Protein AF-A0A963PZ75-F1 (afdb_monomer_lite)

Secondary structure (DSSP, 8-state):
-PPPHHHHHH-HHHHHHHHHHHHH-HHHH-HHHHHHHHHHHHHHHHTTS-PPP---SSPP--

pLDDT: mean 91.68, std 5.17, range [78.5, 97.19]

Structure (mmCIF, N/CA/C/O backbone):
data_AF-A0A963PZ75-F1
#
_entry.id   AF-A0A963PZ75-F1
#
loop_
_atom_site.group_PDB
_atom_site.id
_atom_site.type_symbol
_atom_site.label_atom_id
_atom_site.label_alt_id
_atom_site.label_comp_id
_atom_site.label_asym_id
_atom_site.label_entity_id
_atom_site.label_seq_id
_atom_site.pdbx_PDB_ins_code
_atom_site.Cartn_x
_atom_site.Cartn_y
_atom_site.Cartn_z
_atom_site.occupancy
_atom_site.B_iso_or_equiv
_atom_site.auth_seq_id
_atom_site.auth_comp_id
_atom_site.auth_asym_id
_atom_site.auth_atom_id
_atom_site.pdbx_PDB_model_num
ATOM 1 N N . ALA A 1 1 ? -0.171 -6.112 16.556 1.00 78.50 1 ALA A N 1
ATOM 2 C CA . ALA A 1 1 ? 0.987 -5.646 15.764 1.00 78.50 1 ALA A CA 1
ATOM 3 C C . ALA A 1 1 ? 0.514 -5.311 14.354 1.00 78.50 1 ALA A C 1
ATOM 5 O O . ALA A 1 1 ? -0.421 -5.952 13.890 1.00 78.50 1 ALA A O 1
ATOM 6 N N . VAL A 1 2 ? 1.098 -4.304 13.696 1.00 86.50 2 VAL A N 1
ATOM 7 C CA . VAL A 1 2 ? 0.785 -4.008 12.286 1.00 86.50 2 VAL A CA 1
ATOM 8 C C . VAL A 1 2 ? 1.469 -5.079 11.418 1.00 86.50 2 VAL A C 1
ATOM 10 O O . VAL A 1 2 ? 2.670 -5.282 11.621 1.00 86.50 2 VAL A O 1
ATOM 13 N N . PRO A 1 3 ? 0.757 -5.753 10.494 1.00 91.88 3 PRO A N 1
ATOM 14 C CA . PRO A 1 3 ? 1.327 -6.804 9.646 1.00 91.88 3 PRO A CA 1
ATOM 15 C C . PRO A 1 3 ? 2.459 -6.280 8.752 1.00 91.88 3 PRO A C 1
ATOM 17 O O . PRO A 1 3 ? 2.559 -5.070 8.491 1.00 91.88 3 PRO A O 1
ATOM 20 N N . SER A 1 4 ? 3.338 -7.184 8.326 1.00 94.88 4 SER A N 1
ATOM 21 C CA . SER A 1 4 ? 4.435 -6.890 7.404 1.00 94.88 4 SER A CA 1
ATOM 22 C C . SER A 1 4 ? 3.939 -6.742 5.965 1.00 94.88 4 SER A C 1
ATOM 24 O O . SER A 1 4 ? 2.809 -7.090 5.617 1.00 94.88 4 SER A O 1
ATOM 26 N N . VAL A 1 5 ? 4.800 -6.197 5.110 1.00 94.25 5 VAL A N 1
ATOM 27 C CA . VAL A 1 5 ? 4.505 -6.016 3.685 1.00 94.25 5 VAL A CA 1
ATOM 28 C C . VAL A 1 5 ? 4.404 -7.372 2.991 1.00 94.25 5 VAL A C 1
ATOM 30 O O . VAL A 1 5 ? 3.524 -7.565 2.156 1.00 94.25 5 VAL A O 1
ATOM 33 N N . GLU A 1 6 ? 5.260 -8.323 3.363 1.00 93.19 6 GLU A N 1
ATOM 34 C CA . GLU A 1 6 ? 5.235 -9.699 2.871 1.00 93.19 6 GLU A CA 1
ATOM 35 C C . GLU A 1 6 ? 3.939 -10.420 3.256 1.00 93.19 6 GLU A C 1
ATOM 37 O O . GLU A 1 6 ? 3.306 -11.031 2.397 1.00 93.19 6 GLU A O 1
ATOM 42 N N . GLU A 1 7 ? 3.509 -10.305 4.516 1.00 94.19 7 GLU A N 1
ATOM 43 C CA . GLU A 1 7 ? 2.259 -10.905 5.003 1.00 94.19 7 GLU A CA 1
ATOM 44 C C . GLU A 1 7 ? 1.042 -10.330 4.272 1.00 94.19 7 GLU A C 1
ATOM 46 O O . GLU A 1 7 ? 0.149 -11.065 3.854 1.00 94.19 7 GLU A O 1
ATOM 51 N N . LEU A 1 8 ? 1.021 -9.009 4.073 1.00 95.25 8 LEU A N 1
ATOM 52 C CA . LEU A 1 8 ? -0.040 -8.325 3.338 1.00 95.25 8 LEU A CA 1
ATOM 53 C C . LEU A 1 8 ? -0.035 -8.675 1.843 1.00 95.25 8 LEU A C 1
ATOM 55 O O . LEU A 1 8 ? -1.098 -8.783 1.239 1.00 95.25 8 LEU A O 1
ATOM 59 N N . ALA A 1 9 ? 1.136 -8.851 1.230 1.00 93.69 9 ALA A N 1
ATOM 60 C CA . ALA A 1 9 ? 1.252 -9.208 -0.182 1.00 93.69 9 ALA A CA 1
ATOM 61 C C . ALA A 1 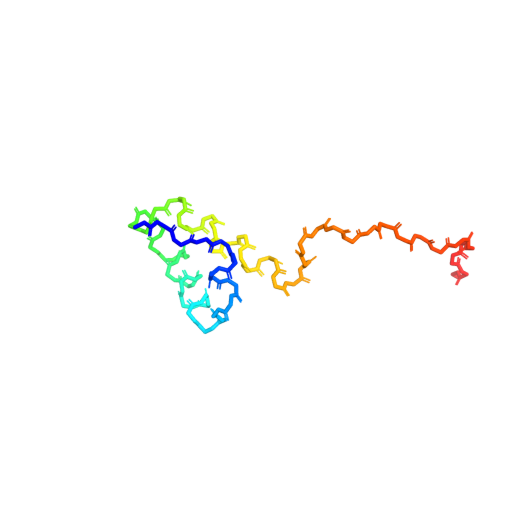9 ? 0.894 -10.679 -0.463 1.00 93.69 9 ALA A C 1
ATOM 63 O O . ALA A 1 9 ? 0.492 -10.990 -1.589 1.00 93.69 9 ALA A O 1
ATOM 64 N N . ALA A 1 10 ? 1.023 -11.559 0.537 1.00 94.75 10 ALA A N 1
ATOM 65 C CA . ALA A 1 10 ? 0.698 -12.981 0.436 1.00 94.75 10 ALA A CA 1
ATOM 66 C C . ALA A 1 10 ? -0.814 -13.253 0.314 1.00 94.75 10 ALA A C 1
ATOM 68 O O . ALA A 1 10 ? -1.195 -14.230 -0.328 1.00 94.75 10 ALA A O 1
ATOM 69 N N . ASP A 1 11 ? -1.671 -12.383 0.866 1.00 95.56 11 ASP A N 1
ATOM 70 C CA . ASP A 1 11 ? -3.132 -12.480 0.741 1.00 95.56 11 ASP A CA 1
ATOM 71 C C . ASP A 1 11 ? -3.709 -11.324 -0.105 1.00 95.56 11 ASP A C 1
ATOM 73 O O . ASP A 1 11 ? -4.002 -10.233 0.401 1.00 95.56 11 ASP A O 1
ATOM 77 N N . PRO A 1 12 ? -3.913 -11.541 -1.416 1.00 93.62 12 PRO A N 1
ATOM 78 C CA . PRO A 1 12 ? -4.360 -10.495 -2.325 1.00 93.62 12 PRO A CA 1
ATOM 79 C C . PRO A 1 12 ? -5.826 -10.086 -2.138 1.00 93.62 12 PRO A C 1
ATOM 81 O O . PRO A 1 12 ? -6.190 -8.972 -2.530 1.00 93.62 12 PRO A O 1
ATOM 84 N N . VAL A 1 13 ? -6.665 -10.963 -1.578 1.00 95.88 13 VAL A N 1
ATOM 85 C CA . VAL A 1 13 ? -8.086 -10.674 -1.342 1.00 95.88 13 VAL A CA 1
ATOM 86 C C . VAL A 1 13 ? -8.193 -9.716 -0.165 1.00 95.88 13 VAL A C 1
ATOM 88 O O . VAL A 1 13 ? -8.716 -8.608 -0.320 1.00 95.88 13 VAL A O 1
ATOM 91 N N . ARG A 1 14 ? -7.564 -10.073 0.959 1.00 95.06 14 ARG A N 1
ATOM 92 C CA . ARG A 1 14 ? -7.494 -9.222 2.150 1.00 95.06 14 ARG A CA 1
ATOM 93 C C . ARG A 1 14 ? -6.815 -7.883 1.867 1.00 95.06 14 ARG A C 1
ATOM 95 O O . ARG A 1 14 ? -7.275 -6.840 2.332 1.00 95.06 14 ARG A O 1
ATOM 102 N N . LEU A 1 15 ? -5.742 -7.879 1.074 1.00 96.06 15 LEU A N 1
ATOM 103 C CA . LEU A 1 15 ? -5.045 -6.649 0.696 1.00 96.06 15 LEU A CA 1
ATOM 104 C C . LEU A 1 15 ? -5.951 -5.674 -0.069 1.00 96.06 15 LEU A C 1
ATOM 106 O O . LEU A 1 15 ? -5.888 -4.462 0.149 1.00 96.06 15 LEU A O 1
ATOM 110 N N . ARG A 1 16 ? -6.813 -6.187 -0.957 1.00 96.06 16 ARG A N 1
ATOM 111 C CA . ARG A 1 16 ? -7.762 -5.362 -1.717 1.00 96.06 16 ARG A CA 1
ATOM 112 C C . ARG A 1 16 ? -8.807 -4.722 -0.805 1.00 96.06 16 ARG A C 1
ATOM 114 O O . ARG A 1 16 ? -9.127 -3.550 -1.006 1.00 96.06 16 ARG A O 1
ATOM 121 N N . GLU A 1 17 ? -9.320 -5.464 0.170 1.00 96.38 17 GLU A N 1
ATOM 122 C CA . GLU A 1 17 ? -10.290 -4.964 1.152 1.00 96.38 17 GLU A CA 1
ATOM 123 C C . GLU A 1 17 ? -9.676 -3.875 2.033 1.00 96.38 17 GLU A C 1
ATOM 125 O O . GLU A 1 17 ? -10.217 -2.772 2.113 1.00 96.38 17 GLU A O 1
ATOM 130 N N . LEU A 1 18 ? -8.487 -4.130 2.590 1.00 96.19 18 LEU A N 1
ATOM 131 C CA . LEU A 1 18 ? -7.744 -3.144 3.380 1.00 96.19 18 LEU A CA 1
ATOM 132 C C . LEU A 1 18 ? -7.427 -1.888 2.568 1.00 96.19 18 LEU A C 1
ATOM 134 O O . LEU A 1 18 ? -7.523 -0.776 3.080 1.00 96.19 18 LEU A O 1
ATOM 138 N N . ARG A 1 19 ? -7.094 -2.035 1.280 1.00 96.06 19 ARG A N 1
ATOM 139 C CA . ARG A 1 19 ? -6.873 -0.888 0.393 1.00 96.06 19 ARG A CA 1
ATOM 140 C C . ARG A 1 19 ? -8.139 -0.052 0.211 1.00 96.06 19 ARG A C 1
ATOM 142 O O . ARG A 1 19 ? -8.020 1.165 0.108 1.00 96.06 19 ARG A O 1
ATOM 149 N N . GLN A 1 20 ? -9.318 -0.670 0.129 1.00 96.75 20 GLN A N 1
ATOM 150 C CA . GLN A 1 20 ? -10.577 0.078 0.056 1.00 96.75 20 GLN A CA 1
ATOM 151 C C . GLN A 1 20 ? -10.864 0.802 1.369 1.00 96.75 20 GLN A C 1
ATOM 153 O O . GLN A 1 20 ? -11.116 2.003 1.343 1.00 96.75 20 GLN A O 1
ATOM 158 N N . GLN A 1 21 ? -10.718 0.116 2.502 1.00 95.75 21 GLN A N 1
ATOM 159 C CA . GLN A 1 21 ? -10.906 0.723 3.822 1.00 95.75 21 GLN A CA 1
ATOM 160 C C . GLN A 1 21 ? -9.927 1.885 4.057 1.00 95.75 21 GLN A C 1
ATOM 162 O O . GLN A 1 21 ? -10.319 2.945 4.523 1.00 95.75 21 GLN A O 1
ATOM 167 N N . CYS A 1 22 ? -8.668 1.765 3.629 1.00 96.69 22 CYS A N 1
ATOM 168 C CA . CYS A 1 22 ? -7.683 2.843 3.743 1.00 96.69 22 CYS A CA 1
ATOM 169 C C . CYS A 1 22 ? -7.988 4.072 2.876 1.00 96.69 22 CYS A C 1
ATOM 171 O O . CYS A 1 22 ? -7.377 5.120 3.084 1.00 96.69 22 CYS A O 1
ATOM 173 N N . LYS A 1 23 ? -8.882 3.965 1.885 1.00 95.56 23 LYS A N 1
ATOM 174 C CA . LYS A 1 23 ? -9.360 5.125 1.118 1.00 95.56 23 LYS A CA 1
ATOM 175 C C . LYS A 1 23 ? -10.493 5.854 1.831 1.00 95.56 23 LYS A C 1
ATOM 177 O O . LYS A 1 23 ? -10.586 7.067 1.685 1.00 95.56 23 LYS A O 1
ATOM 182 N N . THR A 1 24 ? -11.348 5.127 2.546 1.00 95.88 24 THR A N 1
ATOM 183 C CA . THR A 1 24 ? -12.541 5.681 3.201 1.00 95.88 24 THR A CA 1
ATOM 184 C C . THR A 1 24 ? -12.265 6.106 4.640 1.00 95.88 24 THR A C 1
ATOM 186 O O . THR A 1 24 ? -12.670 7.190 5.038 1.00 95.88 24 THR A O 1
ATOM 189 N N . ASP A 1 25 ? -11.502 5.305 5.386 1.00 94.31 25 ASP A N 1
ATOM 190 C CA . ASP A 1 25 ? -11.386 5.378 6.849 1.00 94.31 25 ASP A CA 1
ATOM 191 C C . ASP A 1 25 ? -9.931 5.488 7.325 1.00 94.31 25 ASP A C 1
ATOM 193 O O . ASP A 1 25 ? -9.548 4.987 8.386 1.00 94.31 25 ASP A O 1
ATOM 197 N N . ARG A 1 26 ? -9.088 6.173 6.545 1.00 91.94 26 ARG A N 1
ATOM 198 C CA . ARG A 1 26 ? -7.664 6.365 6.861 1.00 91.94 26 ARG A CA 1
ATOM 199 C C . ARG A 1 26 ? -7.388 6.900 8.281 1.00 91.94 26 ARG A C 1
ATOM 201 O O . ARG A 1 26 ? -6.482 6.355 8.914 1.00 91.94 26 ARG A O 1
ATOM 208 N N . PRO A 1 27 ? -8.139 7.888 8.820 1.00 94.50 27 PRO A N 1
ATOM 209 C CA . PRO A 1 27 ? -7.926 8.378 10.187 1.00 94.50 27 PRO A CA 1
ATOM 210 C C . PRO A 1 27 ? -8.108 7.290 11.254 1.00 94.50 27 PRO A C 1
ATOM 212 O O . PRO A 1 27 ? -7.422 7.300 12.271 1.00 94.50 27 PRO A O 1
ATOM 215 N N . THR A 1 28 ? -9.005 6.335 11.002 1.00 93.75 28 THR A N 1
ATOM 216 C CA . THR A 1 28 ? -9.342 5.239 11.919 1.00 93.75 28 THR A CA 1
ATOM 217 C C . THR A 1 28 ? -8.356 4.078 11.799 1.00 93.75 28 THR A C 1
ATOM 219 O O . THR A 1 28 ? -7.986 3.464 12.796 1.00 93.75 28 THR A O 1
ATOM 222 N N . MET A 1 29 ? -7.912 3.772 10.578 1.00 92.81 29 MET A N 1
ATOM 223 C CA . MET A 1 29 ? -6.978 2.671 10.310 1.00 92.81 29 MET A CA 1
ATOM 224 C C . MET A 1 29 ? -5.529 2.989 10.694 1.00 92.81 29 MET A C 1
ATOM 226 O O . MET A 1 29 ? -4.752 2.079 10.993 1.00 92.81 29 MET A O 1
ATOM 230 N N . GLY A 1 30 ? -5.167 4.272 10.675 1.00 94.81 30 GLY A N 1
ATOM 231 C CA . GLY A 1 30 ? -3.829 4.758 10.979 1.00 94.81 30 GLY A CA 1
ATOM 232 C C . GLY A 1 30 ? -2.881 4.721 9.779 1.00 94.81 30 GLY A C 1
ATOM 233 O O . GLY A 1 30 ? -2.851 3.781 8.977 1.00 94.81 30 GLY A O 1
ATOM 234 N N . ASP A 1 31 ? -2.042 5.753 9.681 1.00 94.19 31 ASP A N 1
ATOM 235 C CA . ASP A 1 31 ? -1.161 5.959 8.529 1.00 94.19 31 ASP A CA 1
ATOM 236 C C . ASP A 1 31 ? -0.153 4.829 8.323 1.00 94.19 31 ASP A C 1
ATOM 238 O O . ASP A 1 31 ? 0.116 4.443 7.188 1.00 94.19 31 ASP A O 1
ATOM 242 N N . VAL A 1 32 ? 0.376 4.255 9.406 1.00 95.62 32 VAL A N 1
ATOM 243 C CA . VAL A 1 32 ? 1.376 3.179 9.330 1.00 95.62 32 VAL A CA 1
ATOM 244 C C . VAL A 1 32 ? 0.808 1.944 8.630 1.00 95.62 32 VAL A C 1
ATOM 246 O O . VAL A 1 32 ? 1.474 1.366 7.769 1.00 95.62 32 VAL A O 1
ATOM 249 N N . LEU A 1 33 ? -0.427 1.550 8.960 1.00 95.56 33 LEU A N 1
ATOM 250 C CA . LEU A 1 33 ? -1.085 0.408 8.326 1.00 95.56 33 LEU A CA 1
ATOM 251 C C . LEU A 1 33 ? -1.373 0.706 6.852 1.00 95.56 33 LEU A C 1
ATOM 253 O O . LEU A 1 33 ? -1.019 -0.092 5.985 1.00 95.56 33 LEU A O 1
ATOM 257 N N . CYS A 1 34 ? -1.952 1.870 6.554 1.00 97.19 34 CYS A N 1
ATOM 258 C CA . CYS A 1 34 ? -2.303 2.226 5.182 1.00 97.19 34 CYS A CA 1
ATOM 259 C C . CYS A 1 34 ? -1.086 2.425 4.271 1.00 97.19 34 CYS A C 1
ATOM 261 O O . CYS A 1 34 ? -1.150 2.091 3.087 1.00 97.19 34 CYS A O 1
ATOM 263 N N . ASN A 1 35 ? 0.043 2.888 4.810 1.00 96.38 35 ASN A N 1
ATOM 264 C CA . ASN A 1 35 ? 1.300 2.967 4.069 1.00 96.38 35 ASN A CA 1
ATOM 265 C C . ASN A 1 35 ? 1.838 1.570 3.728 1.00 96.38 35 ASN A C 1
ATOM 267 O O . ASN A 1 35 ? 2.219 1.336 2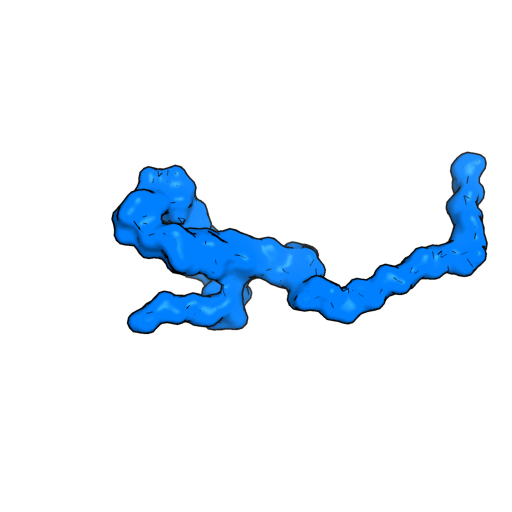.584 1.00 96.38 35 ASN A O 1
ATOM 271 N N . ARG A 1 36 ? 1.783 0.609 4.661 1.00 96.31 36 ARG A N 1
ATOM 272 C CA . ARG A 1 36 ? 2.191 -0.780 4.374 1.00 96.31 36 ARG A CA 1
ATOM 273 C C . ARG A 1 36 ? 1.264 -1.484 3.392 1.00 96.31 36 ARG A C 1
ATOM 275 O O . ARG A 1 36 ? 1.736 -2.223 2.538 1.00 96.31 36 ARG A O 1
ATOM 282 N N . VAL A 1 37 ? -0.043 -1.235 3.467 1.00 96.62 37 VAL A N 1
ATOM 283 C CA . VAL A 1 37 ? -1.016 -1.728 2.476 1.00 96.62 37 VAL A CA 1
ATOM 284 C C . VAL A 1 37 ? -0.699 -1.171 1.084 1.00 96.62 37 VAL A C 1
ATOM 286 O O . VAL A 1 37 ? -0.761 -1.903 0.093 1.00 96.62 37 VAL A O 1
ATOM 289 N N . ALA A 1 38 ? -0.323 0.107 0.993 1.00 95.81 38 ALA A N 1
ATOM 290 C CA . ALA A 1 38 ? 0.101 0.712 -0.266 1.00 95.81 38 ALA A CA 1
ATOM 291 C C . ALA A 1 38 ? 1.399 0.079 -0.794 1.00 95.81 38 ALA A C 1
ATOM 293 O O . ALA A 1 38 ? 1.464 -0.285 -1.968 1.00 95.81 38 ALA A O 1
ATOM 294 N N . GLU A 1 39 ? 2.391 -0.130 0.070 1.00 95.38 39 GLU A N 1
ATOM 295 C CA . GLU A 1 39 ? 3.648 -0.792 -0.287 1.00 95.38 39 GLU A CA 1
ATOM 296 C C . GLU A 1 39 ? 3.425 -2.237 -0.754 1.00 95.38 39 GLU A C 1
ATOM 298 O O . GLU A 1 39 ? 3.894 -2.615 -1.825 1.00 95.38 39 GLU A O 1
ATOM 303 N N . ALA A 1 40 ? 2.630 -3.021 -0.021 1.00 96.12 40 ALA A N 1
ATOM 304 C CA . ALA A 1 40 ? 2.273 -4.387 -0.397 1.00 96.12 40 ALA A CA 1
ATOM 305 C C . ALA A 1 40 ? 1.524 -4.429 -1.734 1.00 96.12 40 ALA A C 1
ATOM 307 O O . ALA A 1 40 ? 1.777 -5.304 -2.562 1.00 96.12 40 ALA A O 1
ATOM 308 N N . THR A 1 41 ? 0.646 -3.452 -1.986 1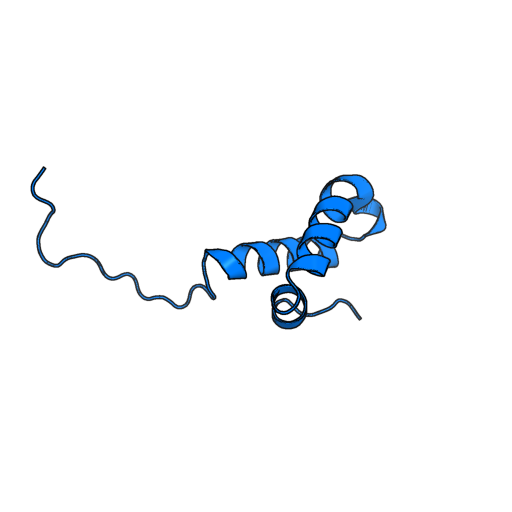.00 94.62 41 THR A N 1
ATOM 309 C CA . THR A 1 41 ? -0.027 -3.319 -3.284 1.00 94.62 41 THR A CA 1
ATOM 310 C C . THR A 1 41 ? 0.988 -3.065 -4.396 1.00 94.62 41 THR A C 1
ATOM 312 O O . THR A 1 41 ? 0.947 -3.754 -5.411 1.00 94.62 41 THR A O 1
ATOM 315 N N . ASN A 1 42 ? 1.917 -2.125 -4.204 1.00 93.00 42 ASN A N 1
ATOM 316 C CA . ASN A 1 42 ? 2.940 -1.789 -5.196 1.00 93.00 42 ASN A CA 1
ATOM 317 C C . AS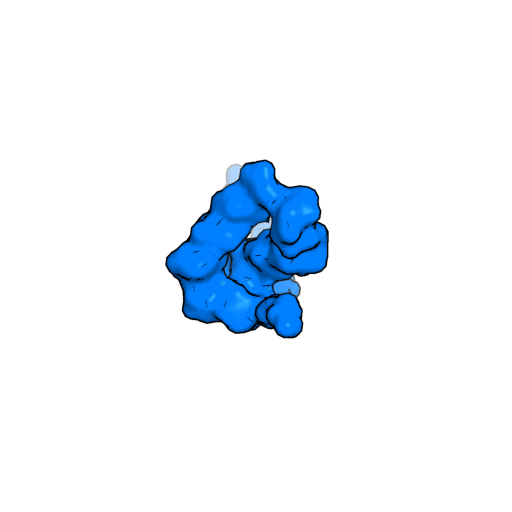N A 1 42 ? 3.891 -2.957 -5.460 1.00 93.00 42 ASN A C 1
ATOM 319 O O . ASN A 1 42 ? 4.174 -3.256 -6.617 1.00 93.00 42 ASN A O 1
ATOM 323 N N . ARG A 1 43 ? 4.327 -3.662 -4.414 1.00 91.69 43 ARG A N 1
ATOM 324 C CA . ARG A 1 43 ? 5.270 -4.782 -4.512 1.00 91.69 43 ARG A CA 1
ATOM 325 C C . ARG A 1 43 ? 4.746 -5.931 -5.366 1.00 91.69 43 ARG A C 1
ATOM 327 O O . ARG A 1 43 ? 5.523 -6.591 -6.046 1.00 91.69 43 ARG A O 1
ATOM 334 N N . ARG A 1 44 ? 3.428 -6.149 -5.390 1.00 88.50 44 ARG A N 1
ATOM 335 C CA . ARG A 1 44 ? 2.813 -7.162 -6.263 1.00 88.50 44 ARG A CA 1
ATOM 336 C C . ARG A 1 44 ? 2.922 -6.833 -7.755 1.00 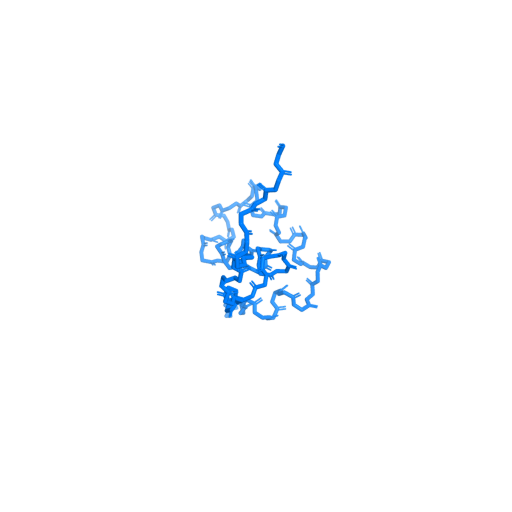88.50 44 ARG A C 1
ATOM 338 O O . ARG A 1 44 ? 2.876 -7.754 -8.559 1.00 88.50 44 ARG A O 1
ATOM 345 N N . PHE A 1 45 ? 3.053 -5.556 -8.117 1.00 85.25 45 PHE A N 1
ATOM 346 C CA . PHE A 1 45 ? 3.155 -5.114 -9.513 1.00 85.25 45 PHE A CA 1
ATOM 347 C C . PHE A 1 45 ? 4.585 -4.749 -9.919 1.00 85.25 45 PHE A C 1
ATOM 349 O O . PHE A 1 45 ? 5.040 -5.152 -10.982 1.00 85.25 45 PHE A O 1
ATOM 356 N N . LEU A 1 46 ? 5.288 -3.990 -9.080 1.00 86.25 46 LEU A N 1
ATOM 357 C CA . LEU A 1 46 ? 6.641 -3.492 -9.341 1.00 86.25 46 LEU A CA 1
ATOM 358 C C . LEU A 1 46 ? 7.734 -4.478 -8.897 1.00 86.25 46 LEU A C 1
ATOM 360 O O . LEU A 1 46 ? 8.909 -4.268 -9.189 1.00 86.25 46 LEU A O 1
ATOM 364 N N . GLY A 1 47 ? 7.364 -5.546 -8.187 1.00 84.69 47 GLY A N 1
ATOM 365 C CA . GLY A 1 47 ? 8.319 -6.429 -7.529 1.00 84.69 47 GLY A CA 1
ATOM 366 C C . GLY A 1 47 ? 8.956 -5.768 -6.307 1.00 84.69 47 GLY A C 1
ATOM 367 O O . GLY A 1 47 ? 8.487 -4.752 -5.795 1.00 84.69 47 GLY A O 1
ATOM 368 N N . ASP A 1 48 ? 10.042 -6.351 -5.814 1.00 83.19 48 ASP A N 1
ATOM 369 C CA . ASP A 1 48 ? 10.778 -5.869 -4.641 1.00 83.19 48 ASP A CA 1
ATOM 370 C C . ASP A 1 48 ? 11.806 -4.768 -4.967 1.00 83.19 48 ASP A C 1
ATOM 372 O O . ASP A 1 48 ? 12.645 -4.443 -4.130 1.00 83.19 48 ASP A O 1
ATOM 376 N N . GLY A 1 49 ? 11.760 -4.201 -6.179 1.00 78.75 49 GLY A N 1
ATOM 377 C CA . GLY A 1 49 ? 12.652 -3.122 -6.614 1.00 78.75 49 GLY A CA 1
ATOM 378 C C . GLY A 1 49 ? 14.114 -3.539 -6.803 1.00 78.75 49 GLY A C 1
ATOM 379 O O . GLY A 1 49 ? 14.957 -2.683 -7.054 1.00 78.75 49 GLY A O 1
ATOM 380 N N . LYS A 1 50 ? 14.432 -4.836 -6.711 1.00 81.19 50 LYS A N 1
ATOM 381 C CA . LYS A 1 50 ? 15.797 -5.360 -6.890 1.00 81.19 50 LYS A CA 1
ATOM 382 C C . LYS A 1 50 ? 16.127 -5.737 -8.330 1.00 81.19 50 LYS A C 1
ATOM 384 O O . LYS A 1 50 ? 17.199 -6.277 -8.586 1.00 81.19 50 LYS A O 1
ATOM 389 N N . VAL A 1 51 ? 15.217 -5.484 -9.270 1.00 79.38 51 VAL A N 1
ATOM 390 C CA . VAL A 1 51 ? 15.448 -5.779 -10.685 1.00 79.38 51 VAL A CA 1
ATOM 391 C C . VAL A 1 51 ? 16.467 -4.786 -11.261 1.00 79.38 51 VAL A C 1
ATOM 393 O O . VAL A 1 51 ? 16.201 -3.583 -11.277 1.00 79.38 51 VAL A O 1
ATOM 396 N N . PRO A 1 52 ? 17.651 -5.244 -11.713 1.00 83.81 52 PRO A N 1
ATOM 397 C CA . PRO A 1 52 ? 18.641 -4.352 -12.296 1.00 83.81 52 PRO A CA 1
ATOM 398 C C . PRO A 1 52 ? 18.123 -3.780 -13.617 1.00 83.81 52 PRO A C 1
ATOM 400 O O . PRO A 1 52 ? 17.551 -4.493 -14.448 1.00 83.81 52 PRO A O 1
ATOM 403 N N . TYR A 1 53 ? 18.353 -2.484 -13.826 1.00 84.69 53 TYR A N 1
ATOM 404 C CA . TYR A 1 53 ? 18.068 -1.841 -15.102 1.00 84.69 53 TYR A CA 1
ATOM 405 C C . TYR A 1 53 ? 18.899 -2.503 -16.208 1.00 84.69 53 TYR A C 1
ATOM 407 O O . TYR A 1 53 ? 20.127 -2.549 -16.133 1.00 84.69 53 TYR A O 1
ATOM 415 N N . THR A 1 54 ? 18.219 -3.030 -17.225 1.00 84.50 54 THR A N 1
ATOM 416 C CA . THR A 1 54 ? 18.823 -3.762 -18.346 1.00 84.50 54 THR A CA 1
ATOM 417 C C . THR A 1 54 ? 18.500 -3.054 -19.662 1.00 84.50 54 THR A C 1
ATOM 419 O O . THR A 1 54 ? 17.617 -3.483 -20.405 1.00 84.50 54 THR A O 1
ATOM 422 N N . PRO A 1 55 ? 19.183 -1.932 -19.959 1.00 88.81 55 PRO A N 1
ATOM 423 C CA . PRO A 1 55 ? 19.010 -1.257 -21.232 1.00 88.81 55 PRO A CA 1
ATOM 424 C C . PRO A 1 55 ? 19.512 -2.154 -22.371 1.00 88.81 55 PRO A C 1
ATOM 426 O O . PRO A 1 55 ? 20.527 -2.845 -22.212 1.00 88.81 55 PRO A O 1
ATOM 429 N N . PRO A 1 56 ? 18.851 -2.138 -23.539 1.00 88.88 56 PRO A N 1
ATOM 430 C CA . PRO A 1 56 ? 19.405 -2.760 -24.730 1.00 88.88 56 PRO A CA 1
ATOM 431 C C . PRO A 1 56 ? 20.740 -2.092 -25.093 1.00 88.88 56 PRO A C 1
ATOM 433 O O . PRO A 1 56 ? 20.900 -0.879 -24.966 1.00 88.88 56 PRO A O 1
ATOM 436 N N . LYS A 1 57 ? 21.714 -2.897 -25.537 1.00 89.31 57 LYS A N 1
ATOM 437 C CA . LYS A 1 57 ? 23.034 -2.397 -25.968 1.00 89.31 57 LYS A CA 1
ATOM 438 C C . LYS A 1 57 ? 22.943 -1.524 -27.216 1.00 89.31 57 LYS A C 1
ATOM 440 O O . LYS A 1 57 ? 23.760 -0.631 -27.403 1.00 89.31 57 LYS A O 1
ATOM 445 N N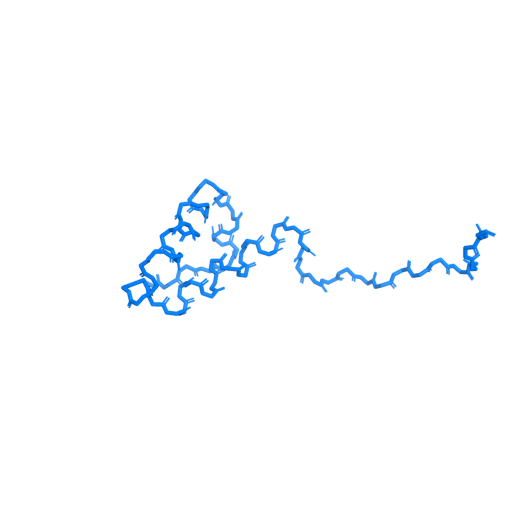 . GLU A 1 58 ? 21.973 -1.817 -28.072 1.00 91.81 58 GLU A N 1
ATOM 446 C CA . GLU A 1 58 ? 21.734 -1.085 -29.306 1.00 91.81 58 GLU A CA 1
ATOM 447 C C . GLU A 1 58 ? 20.550 -0.129 -29.116 1.00 91.81 58 GLU A C 1
ATOM 449 O O . GLU A 1 58 ? 19.547 -0.515 -28.504 1.00 91.81 58 GLU A O 1
ATOM 454 N N . PRO A 1 59 ? 20.641 1.113 -29.621 1.00 87.75 59 PRO A N 1
ATOM 455 C CA . PRO A 1 59 ? 19.528 2.046 -29.572 1.00 87.75 59 PRO A CA 1
ATOM 456 C C . PRO A 1 59 ? 18.346 1.522 -30.408 1.00 87.75 59 PRO A C 1
ATOM 458 O O . PRO A 1 59 ? 18.556 0.886 -31.446 1.00 87.75 59 PRO A O 1
ATOM 461 N N . PRO A 1 60 ? 17.097 1.786 -29.984 1.00 86.56 60 PRO A N 1
ATOM 462 C CA . PRO A 1 60 ? 15.913 1.405 -30.747 1.00 86.56 60 PRO A CA 1
ATOM 463 C C . PRO A 1 60 ? 15.935 2.043 -32.140 1.00 86.56 60 PRO A C 1
ATOM 465 O O . PRO A 1 60 ? 16.230 3.229 -32.295 1.00 86.56 60 PRO A O 1
ATOM 468 N N . LYS A 1 61 ? 15.599 1.247 -33.157 1.00 87.62 61 LYS A N 1
ATOM 469 C CA . LYS A 1 61 ? 15.310 1.755 -34.499 1.00 87.62 61 LYS A CA 1
ATOM 470 C C . LYS A 1 61 ? 13.862 2.247 -34.487 1.00 87.62 61 LYS A C 1
ATOM 472 O O . LYS A 1 61 ? 12.955 1.419 -34.433 1.00 87.62 61 LYS A O 1
ATOM 477 N N . PHE A 1 62 ? 13.675 3.564 -34.440 1.00 84.06 62 PHE A N 1
ATOM 478 C CA . PHE A 1 62 ? 12.378 4.228 -34.599 1.00 84.06 62 PHE A CA 1
ATOM 479 C C . PHE A 1 62 ? 12.135 4.601 -36.060 1.00 84.06 62 PHE A C 1
ATOM 481 O O . PHE A 1 62 ? 13.138 4.872 -36.762 1.00 84.06 62 PHE A O 1
#

Sequence (62 aa):
AVPSVEELAADPVRLRELRQQCKTDRPTMGDVLCNRVAEATNRRFLGDGKVPYTPPKEPPKF

Foldseek 3Di:
DQDALVVLLVDPVVLVVVQVCCVVPVVPCDPVNNVSSVVSVVCNPVNPPPDDDDDDPDDDDD

Radius of gyration: 16.35 Å; chains: 1; bounding box: 36×21×50 Å